Protein AF-A0A183HXT7-F1 (afdb_monomer_lite)

Organism: NCBI:txid387005

Structure (mmCIF, N/CA/C/O backbone):
data_AF-A0A183HXT7-F1
#
_entry.id   AF-A0A183HXT7-F1
#
loop_
_atom_site.group_PDB
_atom_site.id
_atom_site.type_symbol
_atom_site.label_atom_id
_atom_site.label_alt_id
_atom_site.label_comp_id
_atom_site.label_asym_id
_atom_site.label_entity_id
_atom_site.label_seq_id
_atom_site.pdbx_PDB_ins_code
_atom_site.Cartn_x
_atom_site.Cartn_y
_atom_site.Cartn_z
_atom_site.occupancy
_atom_site.B_iso_or_equiv
_atom_site.auth_seq_id
_atom_site.auth_comp_id
_atom_site.auth_asym_id
_atom_site.auth_atom_id
_atom_site.pdbx_PDB_model_num
ATOM 1 N N . MET A 1 1 ? 8.551 -15.337 9.350 1.00 42.81 1 MET A N 1
ATOM 2 C CA . MET A 1 1 ? 9.616 -14.769 8.494 1.00 42.81 1 MET A CA 1
ATOM 3 C C . MET A 1 1 ? 10.107 -15.791 7.457 1.00 42.81 1 MET A C 1
ATOM 5 O O . MET A 1 1 ? 11.275 -15.782 7.119 1.00 42.81 1 MET A O 1
ATOM 9 N N . ILE A 1 2 ? 9.243 -16.696 6.968 1.00 32.69 2 ILE A N 1
ATOM 10 C CA . ILE A 1 2 ? 9.633 -17.747 6.000 1.00 32.69 2 ILE A CA 1
ATOM 11 C C . ILE A 1 2 ? 8.848 -17.596 4.686 1.00 32.69 2 ILE A C 1
ATOM 13 O O . ILE A 1 2 ? 9.404 -17.806 3.624 1.00 32.69 2 ILE A O 1
ATOM 17 N N . VAL A 1 3 ? 7.625 -17.050 4.723 1.00 39.34 3 VAL A N 1
ATOM 18 C CA . VAL A 1 3 ? 6.842 -16.733 3.505 1.00 39.34 3 VAL A CA 1
ATOM 19 C C . VAL A 1 3 ? 7.415 -15.545 2.697 1.00 39.34 3 VAL A C 1
ATOM 21 O O . VAL A 1 3 ? 7.006 -15.292 1.571 1.00 39.34 3 VAL A O 1
ATOM 24 N N . PHE A 1 4 ? 8.373 -14.809 3.274 1.00 43.47 4 PHE A N 1
ATOM 25 C CA . PHE A 1 4 ? 8.893 -13.534 2.762 1.00 43.47 4 PHE A CA 1
ATOM 26 C C . PHE A 1 4 ? 9.996 -13.656 1.704 1.00 43.47 4 PHE A C 1
ATOM 28 O O . PHE A 1 4 ? 10.166 -12.734 0.919 1.00 43.47 4 PHE A O 1
ATOM 35 N N . SER A 1 5 ? 10.752 -14.755 1.681 1.00 35.25 5 SER A N 1
ATOM 36 C CA . SER A 1 5 ? 11.842 -14.956 0.711 1.00 35.25 5 SER A CA 1
ATOM 37 C C . SER A 1 5 ? 11.299 -15.379 -0.655 1.00 35.25 5 SER A C 1
ATOM 39 O O . SER A 1 5 ? 11.727 -14.880 -1.695 1.00 35.25 5 SER A O 1
ATOM 41 N N . ASP A 1 6 ? 10.296 -16.256 -0.649 1.00 36.09 6 ASP A N 1
ATOM 42 C CA . ASP A 1 6 ? 9.833 -16.921 -1.867 1.00 36.09 6 ASP A CA 1
ATOM 43 C C . ASP A 1 6 ? 8.979 -16.002 -2.748 1.00 36.09 6 ASP A C 1
ATOM 45 O O . ASP A 1 6 ? 9.062 -16.073 -3.974 1.00 36.09 6 ASP A O 1
ATOM 49 N N . PHE A 1 7 ? 8.225 -15.072 -2.148 1.00 43.72 7 PHE A N 1
ATOM 50 C CA . PHE A 1 7 ? 7.482 -14.057 -2.904 1.00 43.72 7 PHE A CA 1
ATOM 51 C C . PHE A 1 7 ? 8.406 -12.966 -3.473 1.00 43.72 7 PHE A C 1
ATOM 53 O O . PHE A 1 7 ? 8.167 -12.458 -4.568 1.00 43.72 7 PHE A O 1
ATOM 60 N N . TYR A 1 8 ? 9.492 -12.643 -2.760 1.00 41.84 8 TYR A N 1
ATOM 61 C CA . TYR A 1 8 ? 10.482 -11.644 -3.176 1.00 41.84 8 TYR A CA 1
ATOM 62 C C . TYR A 1 8 ? 11.313 -12.140 -4.370 1.00 41.84 8 TYR A C 1
ATOM 64 O O . TYR A 1 8 ? 11.459 -11.420 -5.353 1.00 41.84 8 TYR A O 1
ATOM 72 N N . CYS A 1 9 ? 11.759 -13.403 -4.343 1.00 37.19 9 CYS A N 1
ATOM 73 C CA . CYS A 1 9 ? 12.474 -14.029 -5.463 1.00 37.19 9 CYS A CA 1
ATOM 74 C C . CYS A 1 9 ? 11.597 -14.242 -6.710 1.00 37.19 9 CYS A C 1
ATOM 76 O O . CYS A 1 9 ? 12.107 -14.203 -7.826 1.00 37.19 9 CYS A O 1
ATOM 78 N N . HIS A 1 10 ? 10.280 -14.446 -6.568 1.00 41.19 10 HIS A N 1
ATOM 79 C CA . HIS A 1 10 ? 9.404 -14.608 -7.739 1.00 41.19 10 HIS A CA 1
ATOM 80 C C . HIS A 1 10 ? 9.082 -13.285 -8.452 1.00 41.19 10 HIS A C 1
ATOM 82 O O . HIS A 1 10 ? 8.890 -13.278 -9.671 1.00 41.19 10 HIS A O 1
ATOM 88 N N . LEU A 1 11 ? 9.063 -12.163 -7.724 1.00 46.88 11 LEU A N 1
ATOM 89 C CA . LEU A 1 11 ? 8.804 -10.831 -8.283 1.00 46.88 11 LEU A CA 1
ATOM 90 C C . LEU A 1 11 ? 9.996 -10.237 -9.050 1.00 46.88 11 LEU A C 1
ATOM 92 O O . LEU A 1 11 ? 9.785 -9.379 -9.907 1.00 46.88 11 LEU A O 1
ATOM 96 N N . GLU A 1 12 ? 11.220 -10.715 -8.810 1.00 43.66 12 GLU A N 1
ATOM 97 C CA . GLU A 1 12 ? 12.401 -10.339 -9.604 1.00 43.66 12 GLU A CA 1
ATOM 98 C C . GLU A 1 12 ? 12.366 -10.901 -11.042 1.00 43.66 12 GLU A C 1
ATOM 100 O O . GLU A 1 12 ? 13.056 -10.392 -11.927 1.00 43.66 12 GLU A O 1
ATOM 105 N N . SER A 1 13 ? 11.504 -11.886 -11.337 1.00 42.47 13 SER A N 1
ATOM 106 C CA . SER A 1 13 ? 11.316 -12.407 -12.699 1.00 42.47 13 SER A CA 1
ATOM 107 C C . SER A 1 13 ? 10.347 -11.532 -13.522 1.00 42.47 13 SER A C 1
ATOM 109 O O . SER A 1 13 ? 9.161 -11.802 -13.716 1.00 42.47 13 SER A O 1
ATOM 111 N N . LEU A 1 14 ? 10.898 -10.426 -14.017 1.00 51.84 14 LEU A N 1
ATOM 112 C CA . LEU A 1 14 ? 10.296 -9.282 -14.723 1.00 51.84 14 LEU A CA 1
ATOM 113 C C . LEU A 1 14 ? 9.432 -9.534 -15.988 1.00 51.84 14 LEU A C 1
ATOM 115 O O . LEU A 1 14 ? 9.122 -8.571 -16.682 1.00 51.84 14 LEU A O 1
ATOM 119 N N . ASN A 1 15 ? 8.956 -10.751 -16.274 1.00 45.50 15 ASN A N 1
ATOM 120 C CA . ASN A 1 15 ? 8.071 -11.034 -17.423 1.00 45.50 15 ASN A CA 1
ATOM 121 C C . ASN A 1 15 ? 6.663 -11.550 -17.064 1.00 45.50 15 ASN A C 1
ATOM 123 O O . ASN A 1 15 ? 5.803 -11.610 -17.937 1.00 45.50 15 ASN A O 1
ATOM 127 N N . TYR A 1 16 ? 6.375 -11.862 -15.796 1.00 46.09 16 TYR A N 1
ATOM 128 C CA . TYR A 1 16 ? 5.047 -12.343 -15.357 1.00 46.09 16 TYR A CA 1
ATOM 129 C C . TYR A 1 16 ? 4.051 -11.225 -14.981 1.00 46.09 16 TYR A C 1
ATOM 131 O O . TYR A 1 16 ? 2.928 -11.486 -14.545 1.00 46.09 16 TYR A O 1
ATOM 139 N N . ASN A 1 17 ? 4.470 -9.967 -15.123 1.00 55.91 17 ASN A N 1
ATOM 140 C CA . ASN A 1 17 ? 3.874 -8.835 -14.418 1.00 55.91 17 ASN A CA 1
ATOM 141 C C . ASN A 1 17 ? 2.484 -8.438 -14.946 1.00 55.91 17 ASN A C 1
ATOM 143 O O . ASN A 1 17 ? 1.612 -8.109 -14.154 1.00 55.91 17 ASN A O 1
ATOM 147 N N . ASP A 1 18 ? 2.218 -8.516 -16.250 1.00 60.75 18 ASP A N 1
ATOM 148 C CA . ASP A 1 18 ? 0.983 -7.927 -16.800 1.00 60.75 18 ASP A CA 1
ATOM 149 C C . ASP A 1 18 ? -0.266 -8.807 -16.621 1.00 60.75 18 ASP A C 1
ATOM 151 O O . ASP A 1 18 ? -1.373 -8.284 -16.511 1.00 60.75 18 ASP A O 1
ATOM 155 N N . LEU A 1 19 ? -0.107 -10.132 -16.519 1.00 65.69 19 LEU A N 1
ATOM 156 C CA . LEU A 1 19 ? -1.228 -11.057 -16.286 1.00 65.69 19 LEU A CA 1
ATOM 157 C C . LEU A 1 19 ? -1.661 -11.094 -14.817 1.00 65.69 19 LEU A C 1
ATOM 159 O O . LEU A 1 19 ? 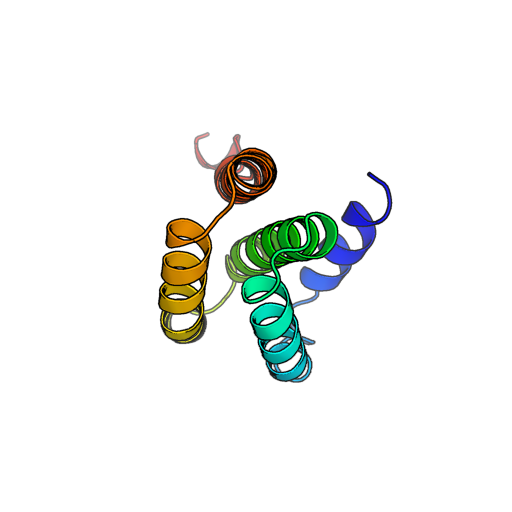-2.844 -11.258 -14.517 1.00 65.69 19 LEU A O 1
ATOM 163 N N . LEU A 1 20 ? -0.708 -10.939 -13.896 1.00 68.69 20 LEU A N 1
ATOM 164 C CA . LEU A 1 20 ? -0.965 -11.010 -12.460 1.00 68.69 20 LEU A CA 1
ATOM 165 C C . LEU A 1 20 ? -1.321 -9.651 -11.859 1.00 68.69 20 LEU A C 1
ATOM 167 O O . LEU A 1 20 ? -2.031 -9.614 -10.855 1.00 68.69 20 LEU A O 1
ATOM 171 N N . LEU A 1 21 ? -0.905 -8.539 -12.476 1.00 74.31 21 LEU A N 1
ATOM 172 C CA . LEU A 1 21 ? -1.178 -7.196 -11.966 1.00 74.31 21 LEU A CA 1
ATOM 173 C C . LEU A 1 21 ? -2.680 -6.917 -11.765 1.00 74.31 21 LEU A C 1
ATOM 175 O O . LEU A 1 21 ? -3.023 -6.411 -10.702 1.00 74.31 21 LEU A O 1
ATOM 179 N N . PRO A 1 22 ? -3.609 -7.272 -12.677 1.00 81.00 22 PRO A N 1
ATOM 180 C CA . PRO A 1 22 ? -5.040 -7.051 -12.449 1.00 81.00 22 PRO A CA 1
ATOM 181 C C . PRO A 1 22 ? -5.586 -7.836 -11.250 1.00 81.00 22 PRO A C 1
ATOM 183 O O . PRO A 1 22 ? -6.377 -7.312 -10.464 1.00 81.00 22 PRO A O 1
ATOM 186 N N . VAL A 1 23 ? -5.139 -9.084 -11.078 1.00 82.75 23 VAL A N 1
ATOM 187 C CA . VAL A 1 23 ? -5.540 -9.935 -9.947 1.00 82.75 23 VAL A CA 1
ATOM 188 C C . VAL A 1 23 ? -4.968 -9.379 -8.647 1.00 82.75 23 VAL A C 1
ATOM 190 O O . VAL A 1 23 ? -5.687 -9.278 -7.654 1.00 82.75 23 VAL A O 1
ATOM 193 N N . PHE A 1 24 ? -3.702 -8.966 -8.670 1.00 83.38 24 PHE A N 1
ATOM 194 C CA . PHE A 1 24 ? -3.017 -8.345 -7.545 1.00 83.38 24 PHE A CA 1
ATOM 195 C C . PHE A 1 24 ? -3.707 -7.050 -7.112 1.00 83.38 24 PHE A C 1
ATOM 197 O O . PHE A 1 24 ? -4.004 -6.894 -5.932 1.00 83.38 24 PHE A O 1
ATOM 204 N N . LYS A 1 25 ? -4.031 -6.158 -8.061 1.00 87.56 25 LYS A N 1
ATOM 205 C CA . LYS A 1 25 ? -4.746 -4.899 -7.801 1.00 87.56 25 LYS A CA 1
ATOM 206 C C . LYS A 1 25 ? -6.067 -5.150 -7.080 1.00 87.56 25 LYS A C 1
ATOM 208 O O . LYS A 1 25 ? -6.304 -4.569 -6.027 1.00 87.56 25 LYS A O 1
ATOM 213 N N . LYS A 1 26 ? -6.873 -6.086 -7.593 1.00 89.94 26 LYS A N 1
ATOM 214 C CA . LYS A 1 26 ? -8.165 -6.443 -6.995 1.00 89.94 26 LYS A CA 1
ATOM 215 C C . LYS A 1 26 ? -8.023 -6.970 -5.565 1.00 89.94 26 LYS A C 1
ATOM 217 O O . LYS A 1 26 ? -8.794 -6.586 -4.693 1.00 89.94 26 LYS A O 1
ATOM 222 N N . HIS A 1 27 ? -7.059 -7.858 -5.316 1.00 90.00 27 HIS A N 1
ATOM 223 C CA . HIS A 1 27 ? -6.838 -8.383 -3.966 1.00 90.00 27 HIS A CA 1
ATOM 224 C C . HIS A 1 27 ? -6.320 -7.300 -3.022 1.00 90.00 27 HIS A C 1
ATOM 226 O O . HIS A 1 27 ? -6.773 -7.228 -1.884 1.00 90.00 27 HIS A O 1
ATOM 232 N N . LEU A 1 28 ? -5.427 -6.429 -3.495 1.00 90.12 28 LEU A N 1
ATOM 233 C CA . LEU A 1 28 ? -4.901 -5.344 -2.680 1.00 90.12 28 LEU A CA 1
ATOM 234 C C . LEU A 1 28 ? -5.999 -4.357 -2.273 1.00 90.12 28 LEU A C 1
ATOM 236 O O . LEU A 1 28 ? -6.062 -3.982 -1.110 1.00 90.12 28 LEU A O 1
ATOM 240 N N . GLU A 1 29 ? -6.899 -3.987 -3.184 1.00 92.88 29 GLU A N 1
ATOM 241 C CA . GLU A 1 29 ? -8.049 -3.124 -2.875 1.00 92.88 29 GLU A CA 1
ATOM 242 C C . GLU A 1 29 ? -8.944 -3.722 -1.776 1.00 92.88 29 GLU A C 1
ATOM 244 O O . GLU A 1 29 ? -9.350 -3.010 -0.860 1.00 92.88 29 GLU A O 1
ATOM 249 N N . ILE A 1 30 ? -9.196 -5.037 -1.817 1.00 93.31 30 ILE A N 1
ATOM 250 C CA . ILE A 1 30 ? -9.971 -5.743 -0.783 1.00 93.31 30 ILE A CA 1
ATOM 251 C C . ILE A 1 30 ? -9.254 -5.689 0.571 1.00 93.31 30 ILE A C 1
ATOM 253 O O . ILE A 1 30 ? -9.888 -5.433 1.594 1.00 93.31 30 ILE A O 1
ATOM 257 N N . LEU A 1 31 ? -7.942 -5.933 0.585 1.00 92.25 31 LEU A N 1
ATOM 258 C CA . LEU A 1 31 ? -7.153 -5.947 1.816 1.00 92.25 31 LEU A CA 1
ATOM 259 C C . LEU A 1 31 ? -7.029 -4.547 2.431 1.00 92.25 31 LEU A C 1
ATOM 261 O O . LEU A 1 31 ? -7.170 -4.407 3.642 1.00 92.25 31 LEU A O 1
ATOM 265 N N . LEU A 1 32 ? -6.833 -3.510 1.609 1.00 89.94 32 LEU A N 1
ATOM 266 C CA . LEU A 1 32 ? -6.743 -2.116 2.061 1.00 89.94 32 LEU A CA 1
ATOM 267 C C . LEU A 1 32 ? -8.058 -1.601 2.657 1.00 89.94 32 LEU A C 1
ATOM 269 O O . LEU A 1 32 ? -8.026 -0.759 3.548 1.00 89.94 32 LEU A O 1
ATOM 273 N N . ALA A 1 33 ? -9.199 -2.120 2.197 1.00 90.12 33 ALA A N 1
ATOM 274 C CA . ALA A 1 33 ? -10.512 -1.802 2.752 1.00 90.12 33 ALA A CA 1
ATOM 275 C C . ALA A 1 33 ? -10.852 -2.594 4.031 1.00 90.12 33 ALA A C 1
ATOM 277 O O . ALA A 1 33 ? -11.880 -2.332 4.658 1.00 90.12 33 ALA A O 1
ATOM 278 N N . SER A 1 34 ? -10.039 -3.587 4.407 1.00 88.75 34 SER A N 1
ATOM 279 C CA . SER A 1 34 ? -10.285 -4.431 5.575 1.00 88.75 34 SER A CA 1
ATOM 280 C C . SER A 1 34 ? -9.661 -3.851 6.837 1.00 88.75 34 SER A C 1
ATOM 282 O O . SER A 1 34 ? -8.515 -3.415 6.852 1.00 88.75 34 SER A O 1
ATOM 284 N N . ASP A 1 35 ? -10.396 -3.945 7.936 1.00 84.31 35 ASP A N 1
ATOM 285 C CA . ASP A 1 35 ? 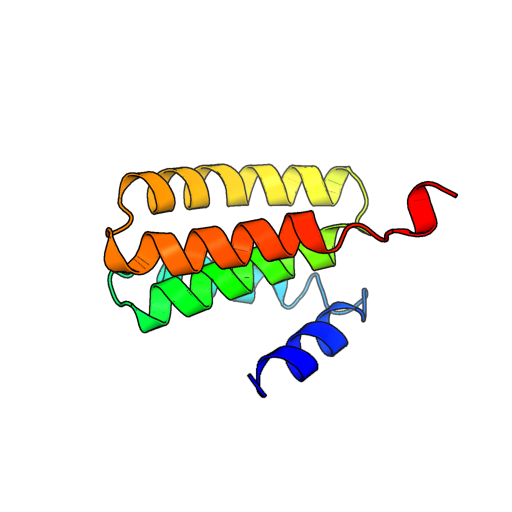-9.966 -3.521 9.268 1.00 84.31 35 ASP A CA 1
ATOM 286 C C . ASP A 1 35 ? -9.197 -4.598 10.046 1.00 84.31 35 ASP A C 1
ATOM 288 O O . ASP A 1 35 ? -8.760 -4.361 11.176 1.00 84.31 35 ASP A O 1
ATOM 292 N N . LYS A 1 36 ? -9.093 -5.810 9.493 1.00 89.12 36 LYS A N 1
ATOM 293 C CA . LYS A 1 36 ? -8.456 -6.940 10.172 1.00 89.12 36 LYS A CA 1
ATOM 294 C C . LYS A 1 36 ? -6.945 -6.749 10.181 1.00 89.12 36 LYS A C 1
ATOM 296 O O . LYS A 1 36 ? -6.341 -6.521 9.138 1.00 89.12 36 LYS A O 1
ATOM 301 N N . GLU A 1 37 ? -6.326 -6.946 11.341 1.00 85.56 37 GLU A N 1
ATOM 302 C CA . GLU A 1 37 ? -4.872 -6.826 11.519 1.00 85.56 37 GLU A CA 1
ATOM 303 C C . GLU A 1 37 ? -4.081 -7.680 10.511 1.00 85.56 37 GLU A C 1
ATOM 305 O O . GLU A 1 37 ? -3.129 -7.207 9.893 1.00 85.56 37 GLU A O 1
ATOM 310 N N . GLY A 1 38 ? -4.514 -8.927 10.289 1.00 86.75 38 GLY A N 1
ATOM 311 C CA . GLY A 1 38 ? -3.886 -9.823 9.314 1.00 86.75 38 GLY A CA 1
ATOM 312 C C . GLY A 1 38 ? -3.965 -9.307 7.875 1.00 86.75 38 GLY A C 1
ATOM 313 O O . GLY A 1 38 ? -2.983 -9.407 7.139 1.00 86.75 38 GLY A O 1
ATOM 314 N N . ASP A 1 39 ? -5.093 -8.704 7.497 1.00 91.25 39 ASP A N 1
ATOM 315 C CA . ASP A 1 39 ? -5.305 -8.173 6.149 1.00 91.25 39 ASP A CA 1
ATOM 316 C C . ASP A 1 39 ? -4.482 -6.898 5.933 1.00 91.25 39 ASP A C 1
ATOM 318 O O . ASP A 1 39 ? -3.833 -6.753 4.902 1.00 91.25 39 ASP A O 1
ATOM 322 N N . GLN A 1 40 ? -4.432 -6.013 6.934 1.00 90.50 40 GLN A N 1
ATOM 323 C CA . GLN A 1 40 ? -3.630 -4.784 6.910 1.00 90.50 40 GLN A CA 1
ATOM 324 C C . GLN A 1 40 ? -2.130 -5.069 6.869 1.00 90.50 40 GLN A C 1
ATOM 326 O O . GLN A 1 40 ? -1.382 -4.407 6.149 1.00 90.50 40 GLN A O 1
ATOM 331 N N . ARG A 1 41 ? -1.681 -6.091 7.602 1.00 89.00 41 ARG A N 1
ATOM 332 C CA . ARG A 1 41 ? -0.300 -6.560 7.530 1.00 89.00 41 ARG A CA 1
ATOM 333 C C . ARG A 1 41 ? 0.033 -7.117 6.146 1.00 89.00 41 ARG A C 1
ATOM 335 O O . ARG A 1 41 ? 1.065 -6.764 5.586 1.00 89.00 41 ARG A O 1
ATOM 342 N N . LEU A 1 42 ? -0.829 -7.961 5.583 1.00 88.94 42 LEU A N 1
ATOM 343 C CA . LEU A 1 42 ? -0.619 -8.486 4.234 1.00 88.94 42 LEU A CA 1
ATOM 344 C C . LEU A 1 42 ? -0.628 -7.357 3.192 1.00 88.94 42 LEU A C 1
ATOM 346 O O . LEU A 1 42 ? 0.221 -7.339 2.304 1.00 88.94 42 LEU A O 1
ATOM 350 N N . ALA A 1 43 ? -1.538 -6.389 3.324 1.00 90.56 43 ALA A N 1
ATOM 351 C CA . ALA A 1 43 ? -1.607 -5.224 2.451 1.00 90.56 43 ALA A CA 1
ATOM 352 C C . ALA A 1 43 ? -0.306 -4.413 2.483 1.00 90.56 43 ALA A C 1
ATOM 354 O O . ALA A 1 43 ? 0.230 -4.082 1.425 1.00 90.56 43 ALA A O 1
ATOM 355 N N . SER A 1 44 ? 0.239 -4.131 3.672 1.00 89.06 44 SER A N 1
ATOM 356 C CA . SER A 1 44 ? 1.480 -3.361 3.794 1.00 89.06 44 SER A CA 1
ATOM 357 C C . SER A 1 44 ? 2.677 -4.101 3.182 1.00 89.06 44 SER A C 1
ATOM 359 O O . SER A 1 44 ? 3.478 -3.497 2.465 1.00 89.06 44 SER A O 1
ATOM 361 N N . GLU A 1 45 ? 2.764 -5.419 3.376 1.00 86.12 45 GLU A N 1
ATOM 362 C CA . GLU A 1 45 ? 3.790 -6.280 2.774 1.00 86.12 45 GLU A CA 1
ATOM 363 C C . GLU A 1 45 ? 3.676 -6.314 1.237 1.00 86.12 45 GLU A C 1
ATOM 365 O O . GLU A 1 45 ? 4.674 -6.145 0.531 1.00 86.12 45 GLU A O 1
ATOM 370 N N . MET A 1 46 ? 2.459 -6.453 0.704 1.00 87.25 46 MET A N 1
ATOM 371 C CA . MET A 1 46 ? 2.184 -6.427 -0.737 1.00 87.25 46 MET A CA 1
ATOM 372 C C . MET A 1 46 ? 2.567 -5.086 -1.372 1.00 87.25 46 MET A C 1
ATOM 374 O O . MET A 1 46 ? 3.184 -5.063 -2.439 1.00 87.25 46 MET A O 1
ATOM 378 N N . VAL A 1 47 ? 2.248 -3.967 -0.718 1.00 87.81 47 VAL A N 1
ATOM 379 C CA . VAL A 1 47 ? 2.623 -2.621 -1.180 1.00 87.81 47 VAL A CA 1
ATOM 380 C C . VAL A 1 47 ? 4.137 -2.460 -1.203 1.00 87.81 47 VAL A C 1
ATOM 382 O O . VAL A 1 47 ? 4.683 -1.969 -2.192 1.00 87.81 47 VAL A O 1
ATOM 385 N N . ALA A 1 48 ? 4.829 -2.909 -0.155 1.00 84.75 48 ALA A N 1
ATOM 386 C CA . ALA A 1 48 ? 6.284 -2.848 -0.108 1.00 84.75 48 ALA A CA 1
ATOM 387 C C . ALA A 1 48 ? 6.932 -3.685 -1.222 1.00 84.75 48 ALA A C 1
ATOM 389 O O . ALA A 1 48 ? 7.850 -3.212 -1.897 1.00 84.75 48 ALA A O 1
ATOM 390 N N . GLY A 1 49 ? 6.418 -4.895 -1.461 1.00 80.88 49 GLY A N 1
ATOM 391 C CA . GLY A 1 49 ? 6.857 -5.760 -2.555 1.00 80.88 49 GLY A CA 1
ATOM 392 C C . GLY A 1 49 ? 6.628 -5.133 -3.931 1.00 80.88 49 GLY A C 1
ATOM 393 O O . GLY A 1 49 ? 7.533 -5.143 -4.763 1.00 80.88 49 GLY A O 1
ATOM 394 N N . LEU A 1 50 ? 5.462 -4.519 -4.156 1.00 83.25 50 LEU A N 1
ATOM 395 C CA . LEU A 1 50 ? 5.148 -3.833 -5.411 1.00 83.25 50 LEU A CA 1
ATOM 396 C C . LEU A 1 50 ? 6.090 -2.648 -5.662 1.00 83.25 50 LEU A C 1
ATOM 398 O O . LEU A 1 50 ? 6.637 -2.521 -6.756 1.00 83.25 50 LEU A O 1
ATOM 402 N N . LEU A 1 51 ? 6.310 -1.796 -4.656 1.00 82.19 51 LEU A N 1
ATOM 403 C CA . LEU A 1 51 ? 7.187 -0.630 -4.783 1.00 82.19 51 LEU A CA 1
ATOM 404 C C . LEU A 1 51 ? 8.636 -1.047 -5.058 1.00 82.19 51 LEU A C 1
ATOM 406 O O . LEU A 1 51 ? 9.258 -0.505 -5.971 1.00 82.19 51 LEU A O 1
ATOM 410 N N . ASN A 1 52 ? 9.150 -2.055 -4.348 1.00 79.56 52 ASN A N 1
ATOM 411 C CA . ASN A 1 52 ? 10.495 -2.580 -4.585 1.00 79.56 52 ASN A CA 1
ATOM 412 C C . ASN A 1 52 ? 10.629 -3.264 -5.952 1.00 79.56 52 ASN A C 1
ATOM 414 O O . ASN A 1 52 ? 11.577 -2.975 -6.679 1.00 79.56 52 ASN A O 1
ATOM 418 N N . GLY A 1 53 ? 9.662 -4.097 -6.343 1.00 76.31 53 GLY A N 1
ATOM 419 C CA . GLY A 1 53 ? 9.646 -4.758 -7.651 1.00 76.31 53 GLY A CA 1
ATOM 420 C C . GLY A 1 53 ? 9.474 -3.788 -8.827 1.00 76.31 53 GLY A C 1
ATOM 421 O O . GLY A 1 53 ? 9.867 -4.101 -9.950 1.00 76.31 53 GLY A O 1
ATOM 422 N N . SER A 1 54 ? 8.931 -2.591 -8.579 1.00 76.69 54 SER A N 1
ATOM 423 C CA . SER A 1 54 ? 8.753 -1.551 -9.598 1.00 76.69 54 SER A CA 1
ATOM 424 C C . SER A 1 54 ? 9.991 -0.689 -9.863 1.00 76.69 54 SER A C 1
ATOM 426 O O . SER A 1 54 ? 9.984 0.091 -10.812 1.00 76.69 54 SER A O 1
ATOM 428 N N . LYS A 1 55 ? 11.078 -0.845 -9.089 1.00 74.88 55 LYS A N 1
ATOM 429 C CA . LYS A 1 55 ? 12.313 -0.044 -9.233 1.00 74.88 55 LYS A CA 1
ATOM 430 C C . LYS A 1 55 ? 12.964 -0.153 -10.618 1.00 74.88 55 LYS A C 1
ATOM 432 O O . LYS A 1 55 ? 13.618 0.788 -11.052 1.00 7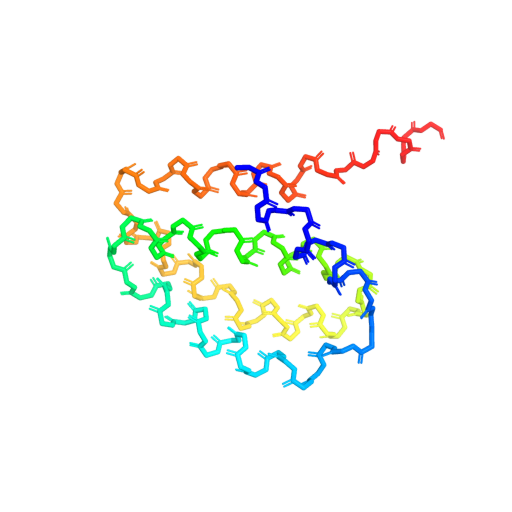4.88 55 LYS A O 1
ATOM 437 N N . LEU A 1 56 ? 12.783 -1.284 -11.301 1.00 76.31 56 LEU A N 1
ATOM 438 C CA . LEU A 1 56 ? 13.341 -1.550 -12.634 1.00 76.31 56 LEU A CA 1
ATOM 439 C C . LEU A 1 56 ? 12.341 -1.293 -13.774 1.00 76.31 56 LEU A C 1
ATOM 441 O O . LEU A 1 56 ? 12.641 -1.562 -14.935 1.00 76.31 56 LEU A O 1
ATOM 445 N N . TRP A 1 57 ? 11.130 -0.819 -13.469 1.00 79.31 57 TRP A N 1
ATOM 446 C CA . TRP A 1 57 ? 10.118 -0.563 -14.490 1.00 79.31 57 TRP A CA 1
ATOM 447 C C . TRP A 1 57 ? 10.408 0.729 -15.257 1.00 79.31 57 TRP A C 1
ATOM 449 O O . TRP A 1 57 ? 11.011 1.669 -14.744 1.00 79.31 57 TRP A O 1
ATOM 459 N N . MET A 1 58 ? 9.909 0.804 -16.492 1.00 82.31 58 MET A N 1
ATOM 460 C CA . MET A 1 58 ? 9.916 2.053 -17.253 1.00 82.31 58 MET A CA 1
ATOM 461 C C . MET A 1 58 ? 9.048 3.114 -16.566 1.00 82.31 58 MET A C 1
ATOM 463 O O . MET A 1 58 ? 8.017 2.797 -15.964 1.00 82.31 58 MET A O 1
ATOM 467 N N . PHE A 1 59 ? 9.434 4.383 -16.715 1.00 79.88 59 PHE A N 1
ATOM 468 C CA . PHE A 1 59 ? 8.766 5.525 -16.084 1.00 79.88 59 PHE A CA 1
ATOM 469 C C . PHE A 1 59 ? 7.249 5.552 -16.322 1.00 79.88 59 PHE A C 1
ATOM 471 O O . PHE A 1 59 ? 6.490 5.794 -15.388 1.00 79.88 59 PHE A O 1
ATOM 478 N N . GLU A 1 60 ? 6.795 5.254 -17.540 1.00 84.44 60 GLU A N 1
ATOM 479 C CA . GLU A 1 60 ? 5.366 5.211 -17.879 1.00 84.44 60 GLU A CA 1
ATOM 480 C C . GLU A 1 60 ? 4.604 4.201 -17.013 1.00 84.44 60 GLU A C 1
ATOM 482 O O . GLU A 1 60 ? 3.572 4.528 -16.428 1.00 84.44 60 GLU A O 1
ATOM 487 N N . LYS A 1 61 ? 5.162 2.998 -16.836 1.00 80.06 61 LYS A N 1
ATOM 488 C CA . LYS A 1 61 ? 4.558 1.939 -16.020 1.00 80.06 61 LYS A CA 1
ATOM 489 C C . LYS A 1 61 ? 4.554 2.301 -14.531 1.00 80.06 61 LYS A C 1
ATOM 491 O O . LYS A 1 61 ? 3.578 2.020 -13.836 1.00 80.06 61 LYS A O 1
ATOM 496 N N . ILE A 1 62 ? 5.609 2.963 -14.047 1.00 83.06 62 ILE A N 1
ATOM 497 C CA . ILE A 1 62 ? 5.672 3.498 -12.676 1.00 83.06 62 ILE A CA 1
ATOM 498 C C . ILE A 1 62 ? 4.619 4.591 -12.477 1.00 83.06 62 ILE A C 1
ATOM 500 O O . ILE A 1 62 ? 3.924 4.591 -11.463 1.00 83.06 62 ILE A O 1
ATOM 504 N N . SER A 1 63 ? 4.474 5.504 -13.438 1.00 85.50 63 SER A N 1
ATOM 505 C CA . SER A 1 63 ? 3.508 6.604 -13.392 1.00 85.50 63 SER A CA 1
ATOM 506 C C . SER A 1 63 ? 2.073 6.083 -13.316 1.00 85.50 63 SER A C 1
ATOM 508 O O . SER A 1 63 ? 1.322 6.473 -12.421 1.00 85.50 63 SER A O 1
ATOM 510 N N . GLU A 1 64 ? 1.708 5.129 -14.176 1.00 86.25 64 GLU A N 1
ATOM 511 C CA . GLU A 1 64 ? 0.379 4.508 -14.167 1.00 86.25 64 GLU A CA 1
ATOM 512 C C . GLU A 1 64 ? 0.106 3.713 -12.882 1.00 86.25 64 GLU A C 1
ATOM 514 O O . GLU A 1 64 ? -0.978 3.807 -12.303 1.00 86.25 64 GLU A O 1
ATOM 519 N N . MET A 1 65 ? 1.097 2.973 -12.376 1.00 86.75 65 MET A N 1
ATOM 520 C CA . MET A 1 65 ? 0.977 2.284 -11.089 1.00 86.75 65 MET A CA 1
ATOM 521 C C . MET A 1 65 ? 0.813 3.277 -9.932 1.00 86.75 65 MET A C 1
ATOM 523 O O . MET A 1 65 ? -0.072 3.095 -9.096 1.00 86.75 65 MET A O 1
ATOM 527 N N . SER A 1 66 ? 1.596 4.358 -9.911 1.00 85.44 66 SER A N 1
ATOM 528 C CA . SER A 1 66 ? 1.547 5.378 -8.861 1.00 85.44 66 SER A CA 1
ATOM 529 C C . SER A 1 66 ? 0.210 6.117 -8.834 1.00 85.44 66 SER A C 1
ATOM 531 O O . SER A 1 66 ? -0.323 6.346 -7.749 1.00 85.44 66 SER A O 1
ATOM 533 N N . LYS A 1 67 ? -0.368 6.442 -10.000 1.00 90.62 67 LYS A N 1
ATOM 534 C CA . LYS A 1 67 ? -1.702 7.063 -10.105 1.00 90.62 67 LYS A CA 1
ATOM 535 C C . LYS A 1 67 ? -2.794 6.204 -9.472 1.00 90.62 67 LYS A C 1
ATOM 537 O O . LYS A 1 67 ? -3.682 6.746 -8.825 1.00 90.62 67 LYS A O 1
ATOM 542 N N . TRP A 1 68 ? -2.718 4.886 -9.646 1.00 90.31 68 TRP A N 1
ATOM 543 C CA . TRP A 1 68 ? -3.658 3.942 -9.039 1.00 90.31 68 TRP A CA 1
ATOM 544 C C . TRP A 1 68 ? -3.396 3.745 -7.538 1.00 90.31 68 TRP A C 1
ATOM 546 O O . TRP A 1 68 ? -4.326 3.784 -6.740 1.00 90.31 68 TRP A O 1
ATOM 556 N N . LEU A 1 69 ? -2.134 3.573 -7.138 1.00 88.50 69 LEU A N 1
ATOM 557 C CA . LEU A 1 69 ? -1.778 3.208 -5.766 1.00 88.50 69 LEU A CA 1
ATOM 558 C C . LEU A 1 69 ? -1.890 4.379 -4.778 1.00 88.50 69 LEU A C 1
ATOM 560 O O . LEU A 1 69 ? -2.326 4.181 -3.647 1.00 88.50 69 LEU A O 1
ATOM 564 N N . LYS A 1 70 ? -1.515 5.600 -5.184 1.00 88.81 70 LYS A N 1
ATOM 565 C CA . LYS A 1 70 ? -1.533 6.791 -4.314 1.00 88.81 70 LYS A CA 1
ATOM 566 C C . LYS A 1 70 ? -2.859 7.007 -3.577 1.00 88.81 70 LYS A C 1
ATOM 568 O O . LYS A 1 70 ? -2.805 7.093 -2.353 1.00 88.81 70 LYS A O 1
ATOM 573 N N . PRO A 1 71 ? -4.021 7.096 -4.254 1.00 92.06 71 PRO A N 1
ATOM 574 C CA . PRO A 1 71 ? -5.281 7.347 -3.559 1.00 92.06 71 PRO A CA 1
ATOM 575 C C 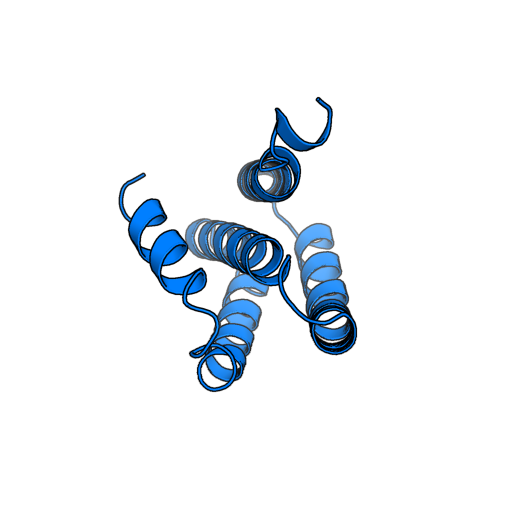. PRO A 1 71 ? -5.635 6.220 -2.582 1.00 92.06 71 PRO A C 1
ATOM 577 O O . PRO A 1 71 ? -6.076 6.506 -1.475 1.00 92.06 71 PRO A O 1
ATOM 580 N N . LEU A 1 72 ? -5.368 4.958 -2.940 1.00 90.06 72 LEU A N 1
ATOM 581 C CA . LEU A 1 72 ? -5.651 3.806 -2.078 1.00 90.06 72 LEU A CA 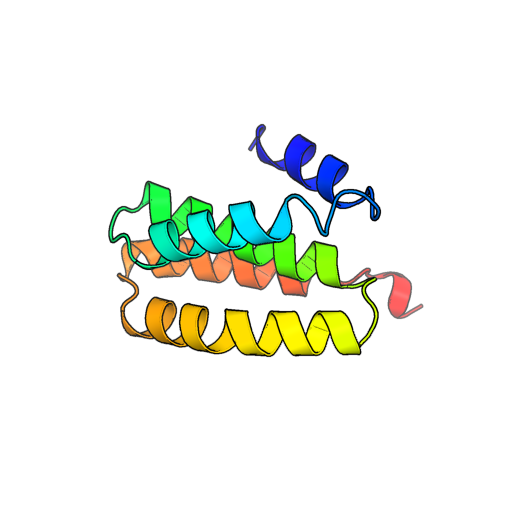1
ATOM 582 C C . LEU A 1 72 ? -4.83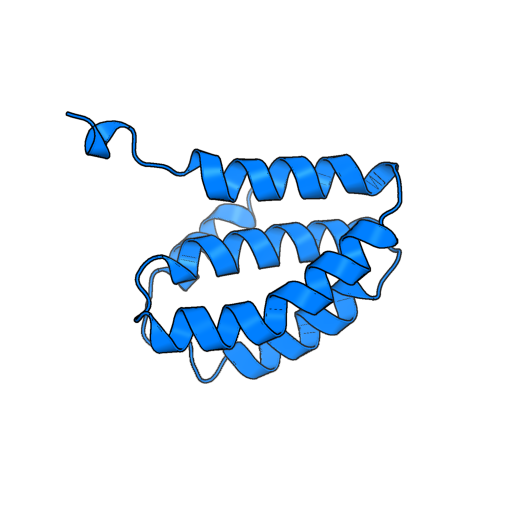8 3.845 -0.780 1.00 90.06 72 LEU A C 1
ATOM 584 O O . LEU A 1 72 ? -5.377 3.620 0.301 1.00 90.06 72 LEU A O 1
ATOM 588 N N . ILE A 1 73 ? -3.546 4.160 -0.884 1.00 87.94 73 ILE A N 1
ATOM 589 C CA . ILE A 1 73 ? -2.665 4.270 0.282 1.00 87.94 73 ILE A CA 1
ATOM 590 C C . ILE A 1 73 ? -3.011 5.497 1.118 1.00 87.94 73 ILE A C 1
ATOM 592 O O . ILE A 1 73 ? -3.045 5.384 2.337 1.00 87.94 73 ILE A O 1
ATOM 596 N N . SER A 1 74 ? -3.312 6.641 0.497 1.00 89.81 74 SER A N 1
ATOM 597 C CA . SER A 1 74 ? -3.766 7.828 1.229 1.00 89.81 74 SER A CA 1
ATOM 598 C C . SER A 1 74 ? -5.009 7.526 2.062 1.00 89.81 74 SER A C 1
ATOM 600 O O . SER A 1 74 ? -4.978 7.729 3.271 1.00 89.81 74 SER A O 1
ATOM 602 N N . THR A 1 75 ? -6.053 6.948 1.459 1.00 89.50 75 THR A N 1
ATOM 603 C CA . THR A 1 75 ? -7.272 6.572 2.190 1.00 89.50 75 THR A CA 1
ATOM 604 C C . THR A 1 75 ? -6.980 5.555 3.291 1.00 89.50 75 THR A C 1
ATOM 606 O O . THR A 1 75 ? -7.420 5.739 4.420 1.00 89.50 75 THR A O 1
ATOM 609 N N . CYS A 1 76 ? -6.192 4.515 3.000 1.00 88.62 76 CYS A N 1
ATOM 610 C CA . CYS A 1 76 ? -5.854 3.495 3.991 1.00 88.62 76 CYS A CA 1
ATOM 611 C C . CYS A 1 76 ? -5.093 4.076 5.191 1.00 88.62 76 CYS A C 1
ATOM 613 O O . CYS A 1 76 ? -5.363 3.686 6.323 1.00 88.62 76 CYS A O 1
ATOM 615 N N . LEU A 1 77 ? -4.145 4.990 4.963 1.00 85.88 77 LEU A N 1
ATOM 616 C CA . LEU A 1 77 ? -3.352 5.614 6.025 1.00 85.88 77 LEU A CA 1
ATOM 617 C C . LEU A 1 77 ? -4.143 6.659 6.822 1.00 85.88 77 LEU A C 1
ATOM 619 O O . LEU A 1 77 ? -3.846 6.863 7.994 1.00 85.88 77 LEU A O 1
ATOM 623 N N . GLU A 1 78 ? -5.150 7.298 6.227 1.00 87.62 78 GLU A N 1
ATOM 624 C CA . GLU A 1 78 ? -6.066 8.198 6.941 1.00 87.62 78 GLU A CA 1
ATOM 625 C C . GLU A 1 78 ? -6.977 7.439 7.915 1.00 87.62 78 GLU A C 1
ATOM 627 O O . GLU A 1 78 ? -7.321 7.962 8.974 1.00 87.62 78 GLU A O 1
ATOM 632 N N . THR A 1 79 ? -7.346 6.199 7.583 1.00 84.81 79 THR A N 1
ATOM 633 C CA . THR A 1 79 ? -8.256 5.367 8.388 1.00 84.81 79 THR A CA 1
ATOM 634 C C . THR A 1 79 ? -7.547 4.265 9.176 1.00 84.81 79 THR A C 1
ATOM 636 O O . THR A 1 79 ? -8.207 3.447 9.820 1.00 84.81 79 THR A O 1
ATOM 639 N N . VAL A 1 80 ? -6.212 4.201 9.130 1.00 85.31 80 VAL A N 1
ATOM 640 C CA . VAL A 1 80 ? -5.446 3.116 9.753 1.00 85.31 80 VAL A CA 1
ATOM 641 C C . VAL A 1 80 ? -5.589 3.140 11.277 1.00 85.31 80 VAL A C 1
ATOM 643 O O . VAL A 1 80 ? -5.421 4.166 11.936 1.00 85.31 80 VAL A O 1
ATOM 646 N N . LYS A 1 81 ? -5.858 1.975 11.867 1.00 85.75 81 LYS A N 1
ATOM 647 C CA . LYS A 1 81 ? -5.883 1.810 13.327 1.00 85.75 81 LYS A CA 1
ATOM 648 C C . LYS A 1 81 ? -4.470 1.852 13.903 1.00 85.75 81 LYS A C 1
ATOM 650 O O . LYS A 1 81 ? -3.533 1.342 13.290 1.00 85.75 81 LYS A O 1
ATOM 655 N N . THR A 1 82 ? -4.326 2.378 15.119 1.00 84.44 82 THR A N 1
ATOM 656 C CA . THR A 1 82 ? -3.036 2.522 15.822 1.00 84.44 82 THR A CA 1
ATOM 657 C C . THR A 1 82 ? -2.229 1.220 15.877 1.00 84.44 82 THR A C 1
ATOM 659 O O . THR A 1 82 ? -1.012 1.240 15.705 1.00 84.44 82 THR A O 1
ATOM 662 N N . GLU A 1 83 ? -2.898 0.078 16.049 1.00 81.38 83 GLU A N 1
ATOM 663 C CA . GLU A 1 83 ? -2.289 -1.263 16.046 1.00 81.38 83 GLU A CA 1
ATOM 664 C C . GLU A 1 83 ? -1.617 -1.638 14.712 1.00 81.38 83 GLU A C 1
ATOM 666 O O . GLU A 1 83 ? -0.602 -2.333 14.700 1.00 81.38 83 GLU A O 1
ATOM 671 N N . ASN A 1 84 ? -2.107 -1.095 13.595 1.00 84.19 84 ASN A N 1
ATOM 672 C CA . ASN A 1 84 ? -1.609 -1.374 12.249 1.00 84.19 84 ASN A CA 1
ATOM 673 C C . ASN A 1 84 ? -0.550 -0.367 11.772 1.00 84.19 84 ASN A C 1
ATOM 675 O O . ASN A 1 84 ? 0.207 -0.675 10.850 1.00 84.19 84 ASN A O 1
ATOM 679 N N . VAL A 1 85 ? -0.417 0.797 12.422 1.00 84.25 85 VAL A N 1
ATOM 680 C CA . VAL A 1 85 ? 0.593 1.824 12.084 1.00 84.25 85 VAL A CA 1
ATOM 681 C C . VAL A 1 85 ? 2.008 1.244 12.092 1.00 84.25 85 VAL A C 1
ATOM 683 O O . VAL A 1 85 ? 2.821 1.573 11.230 1.00 84.25 85 VAL A O 1
ATOM 686 N N . LYS A 1 86 ? 2.307 0.332 13.027 1.00 83.38 86 LYS A N 1
ATOM 687 C CA . LYS A 1 86 ? 3.616 -0.333 13.101 1.00 83.38 86 LYS A CA 1
ATOM 688 C C . LYS A 1 86 ? 3.903 -1.180 11.858 1.00 83.38 86 LYS A C 1
ATOM 690 O O . LYS A 1 86 ? 5.011 -1.115 11.330 1.00 83.38 86 LYS A O 1
ATOM 695 N N . ASN A 1 87 ? 2.913 -1.933 11.377 1.00 83.06 87 ASN A N 1
ATOM 696 C CA . ASN A 1 87 ? 3.047 -2.786 10.191 1.00 83.06 87 ASN A CA 1
ATOM 697 C C . ASN A 1 87 ? 3.322 -1.944 8.938 1.00 83.06 87 ASN A C 1
ATOM 699 O O . ASN A 1 87 ? 4.188 -2.287 8.133 1.00 83.06 87 ASN A O 1
ATOM 703 N N . TRP A 1 88 ? 2.638 -0.806 8.811 1.00 86.56 88 TRP A N 1
ATOM 704 C CA . TRP A 1 88 ? 2.864 0.164 7.741 1.00 86.56 88 TRP A CA 1
ATOM 705 C C . TRP A 1 88 ? 4.224 0.860 7.850 1.00 86.56 88 TRP A C 1
ATOM 707 O O . TRP A 1 88 ? 4.941 0.961 6.856 1.00 86.56 88 TRP A O 1
ATOM 717 N N . GLY A 1 89 ? 4.630 1.268 9.054 1.00 84.88 89 GLY A N 1
ATOM 718 C CA . GLY A 1 89 ? 5.938 1.876 9.299 1.00 84.88 89 GLY A CA 1
ATOM 719 C C . GLY A 1 89 ? 7.098 0.946 8.937 1.00 84.88 89 GLY A C 1
ATOM 720 O O . GLY A 1 89 ? 8.038 1.370 8.267 1.00 84.88 89 GLY A O 1
ATOM 721 N N . THR A 1 90 ? 7.017 -0.335 9.309 1.00 84.56 90 THR A N 1
ATOM 722 C CA . THR A 1 90 ? 8.016 -1.341 8.915 1.00 84.56 90 THR A CA 1
ATOM 723 C C . THR A 1 90 ? 8.035 -1.556 7.404 1.00 84.56 90 THR A C 1
ATOM 725 O O . THR A 1 90 ? 9.110 -1.523 6.815 1.00 84.56 90 THR A O 1
ATOM 728 N N . ALA A 1 91 ? 6.872 -1.717 6.765 1.00 82.00 91 ALA A N 1
ATOM 729 C CA . ALA A 1 91 ? 6.782 -1.912 5.319 1.00 82.00 91 ALA A CA 1
ATOM 730 C C . ALA A 1 91 ? 7.405 -0.743 4.536 1.00 82.00 91 ALA A C 1
ATOM 732 O O . ALA A 1 91 ? 8.223 -0.957 3.641 1.00 82.00 91 ALA A O 1
ATOM 733 N N . ILE A 1 92 ? 7.092 0.496 4.923 1.00 81.62 92 ILE A N 1
ATOM 734 C CA . ILE A 1 92 ? 7.677 1.709 4.337 1.00 81.62 92 ILE A CA 1
ATOM 735 C C . ILE A 1 92 ? 9.195 1.731 4.552 1.00 81.62 92 ILE A C 1
ATOM 737 O O . ILE A 1 92 ? 9.951 1.951 3.604 1.00 81.62 92 ILE A O 1
ATOM 741 N N . ALA A 1 93 ? 9.661 1.447 5.771 1.00 80.31 93 ALA A N 1
ATOM 742 C CA . ALA A 1 93 ? 11.089 1.375 6.067 1.00 80.31 93 ALA A CA 1
ATOM 743 C C . ALA A 1 93 ? 11.809 0.307 5.226 1.00 80.31 93 ALA A C 1
ATOM 745 O O . ALA A 1 93 ? 12.945 0.525 4.829 1.00 80.31 93 ALA A O 1
ATOM 746 N N . THR A 1 94 ? 11.167 -0.813 4.885 1.00 79.56 94 THR A N 1
ATOM 747 C CA . THR A 1 94 ? 11.730 -1.832 3.980 1.00 79.56 94 THR A CA 1
ATOM 748 C C . THR A 1 94 ? 11.864 -1.330 2.538 1.00 79.56 94 THR A C 1
ATOM 750 O O . THR A 1 94 ? 12.856 -1.626 1.864 1.00 79.56 94 THR A O 1
ATOM 753 N N . VAL A 1 95 ? 10.905 -0.541 2.050 1.00 75.81 95 VAL A N 1
ATOM 754 C CA . VAL A 1 95 ? 10.983 0.060 0.706 1.00 75.81 95 VAL A CA 1
ATOM 755 C C . VAL A 1 95 ? 12.174 1.013 0.602 1.00 75.81 95 VAL A C 1
ATOM 757 O O . VAL A 1 95 ? 12.950 0.930 -0.351 1.00 75.81 95 VAL A O 1
ATOM 760 N N . PHE A 1 96 ? 12.358 1.878 1.602 1.00 70.88 96 PHE A N 1
ATOM 761 C CA . PHE A 1 96 ? 13.429 2.882 1.613 1.00 70.88 96 PHE A CA 1
ATOM 762 C C . PHE A 1 96 ? 14.772 2.366 2.152 1.00 70.88 96 PHE A C 1
ATOM 764 O O . PHE A 1 96 ? 15.815 2.909 1.812 1.00 70.88 96 PHE A O 1
ATOM 771 N N . GLY A 1 97 ? 14.770 1.314 2.970 1.00 66.69 97 GLY A N 1
ATOM 772 C CA . GLY A 1 97 ? 15.969 0.700 3.548 1.00 66.69 97 GLY A CA 1
ATOM 773 C C . GLY A 1 97 ? 16.679 -0.278 2.612 1.00 66.69 97 GLY A C 1
ATOM 774 O O . GLY A 1 97 ? 17.829 -0.622 2.848 1.00 66.69 97 GLY A O 1
ATOM 775 N N . SER A 1 98 ? 16.030 -0.693 1.522 1.00 60.72 98 SER A N 1
ATOM 776 C CA . SER A 1 98 ? 16.643 -1.491 0.449 1.00 60.72 98 SER A CA 1
ATOM 777 C C . SER A 1 98 ? 17.445 -0.642 -0.554 1.00 60.72 98 SER A C 1
ATOM 779 O O . SER A 1 98 ? 17.625 -1.039 -1.705 1.00 60.72 98 SER A O 1
ATOM 781 N N . VAL A 1 99 ? 17.897 0.549 -0.145 1.00 51.19 99 VAL A N 1
ATOM 782 C CA . VAL A 1 99 ? 18.890 1.331 -0.891 1.00 51.19 99 VAL A CA 1
ATOM 783 C C . VAL A 1 99 ? 20.243 0.660 -0.694 1.00 51.19 99 VAL A C 1
ATOM 785 O O . VAL A 1 99 ? 20.728 0.529 0.427 1.00 51.19 99 VAL A O 1
ATOM 788 N N . ASP A 1 100 ? 20.823 0.208 -1.798 1.00 50.72 100 ASP A N 1
ATOM 789 C CA . ASP A 1 100 ? 22.115 -0.464 -1.829 1.00 50.72 100 ASP A CA 1
ATOM 790 C C . ASP A 1 100 ? 23.211 0.473 -1.269 1.00 50.72 100 ASP A C 1
ATOM 792 O O . ASP A 1 100 ? 23.430 1.549 -1.837 1.00 50.72 100 ASP A O 1
ATOM 796 N N . PRO A 1 101 ? 23.931 0.114 -0.185 1.00 46.00 101 PRO A N 1
ATOM 797 C CA . PRO A 1 101 ? 25.016 0.942 0.355 1.00 46.00 101 PRO A CA 1
ATOM 798 C C . PRO A 1 101 ? 26.143 1.199 -0.657 1.00 46.00 101 PRO A C 1
ATOM 800 O O . PRO A 1 101 ? 26.935 2.121 -0.481 1.00 46.00 101 PRO A O 1
ATOM 803 N N . LYS A 1 102 ? 26.221 0.392 -1.724 1.00 47.44 102 LYS A N 1
ATOM 804 C CA . LYS A 1 102 ? 27.222 0.497 -2.795 1.00 47.44 102 LYS A CA 1
ATOM 805 C C . LYS A 1 102 ? 26.885 1.512 -3.889 1.00 47.44 102 LYS A C 1
ATOM 807 O O . LYS A 1 102 ? 27.740 1.790 -4.717 1.00 47.44 102 LYS A O 1
ATOM 812 N N . ALA A 1 103 ? 25.689 2.102 -3.898 1.00 45.69 103 ALA A N 1
ATOM 813 C CA . ALA A 1 103 ? 25.353 3.167 -4.850 1.00 45.69 103 ALA A CA 1
ATOM 814 C C . ALA A 1 103 ? 26.026 4.522 -4.520 1.00 45.69 103 ALA A C 1
ATOM 816 O O . ALA A 1 103 ? 25.844 5.490 -5.256 1.00 45.69 103 ALA A O 1
ATOM 817 N N . LEU A 1 104 ? 26.785 4.595 -3.417 1.00 41.22 104 LEU A N 1
ATOM 818 C CA . LEU A 1 104 ? 27.482 5.790 -2.925 1.00 41.22 104 LEU A CA 1
ATOM 819 C C . LEU A 1 104 ? 29.016 5.627 -2.828 1.00 41.22 104 LEU A C 1
ATOM 821 O O . LEU A 1 104 ? 29.659 6.486 -2.225 1.00 41.22 104 LEU A O 1
ATOM 825 N N . SER A 1 105 ? 29.603 4.556 -3.383 1.00 36.19 105 SER A N 1
ATOM 826 C CA . SER A 1 105 ? 31.067 4.370 -3.450 1.00 36.19 105 SER A CA 1
ATOM 827 C C . SER A 1 105 ? 31.620 4.589 -4.849 1.00 36.19 105 SER A C 1
ATOM 829 O O . SER A 1 105 ? 31.113 3.893 -5.758 1.00 36.19 105 SER A O 1
#

pLDDT: mean 74.66, std 18.19, range [32.69, 93.31]

Radius of gyration: 14.08 Å; chains: 1; bounding box: 42×26×34 Å

Secondary structure (DSSP, 8-state):
--HHHHHHHHHTSTTSHHHHHHHHHHHHHHHHT---HHHHHHHHHHHHHHHHHGGGS-HHHHHHHHHHHHHHHHHHHHS--HHHHHHHHHHHHHHHHT--GGGG-

Foldseek 3Di:
DPVLPVLLVVLLPPPVCPVCVVVLLVLLLVLLPDLDLVSLLVNLQSVLSVLQSCPPPDPVVVVVVCVSVVVSVVVSVVPHDPSSVVSNVVSVCSSVVPPDPVVVD

InterPro domains:
  IPR035309 Proteasome activator complex subunit 4 [PTHR32170] (15-104)
  IPR055455 Proteasome activator complex subunit 4-like, HEAT repeat-like [PF23096] (15-104)

Sequence (105 aa):
MIVFSDFYCHLESLNYNDLLLPVFKKHLEILLASDKEGDQRLASEMVAGLLNGSKLWMFEKISEMSKWLKPLISTCLETVKTENVKNWGTAIATVFGSVDPKALS